Protein AF-A0A928JYZ2-F1 (afdb_monomer_lite)

Structure (mmCIF, N/CA/C/O backbone):
data_AF-A0A928JYZ2-F1
#
_entry.id   AF-A0A928JYZ2-F1
#
loop_
_atom_site.group_PDB
_atom_site.id
_atom_site.type_symbol
_atom_site.label_atom_id
_atom_site.label_alt_id
_atom_site.label_comp_id
_atom_site.label_asym_id
_atom_site.label_entity_id
_atom_site.label_seq_id
_atom_site.pdbx_PDB_ins_code
_atom_site.Cartn_x
_atom_site.Cartn_y
_atom_site.Cartn_z
_atom_site.occupancy
_atom_site.B_iso_or_equiv
_atom_site.auth_seq_id
_atom_site.auth_comp_id
_atom_site.auth_asym_id
_atom_site.auth_atom_id
_atom_site.pdbx_PDB_model_num
ATOM 1 N N . MET A 1 1 ? 25.563 27.561 -2.358 1.00 37.75 1 MET A N 1
ATOM 2 C CA . MET A 1 1 ? 27.009 27.379 -2.638 1.00 37.75 1 MET A CA 1
ATOM 3 C C . MET A 1 1 ? 27.298 27.758 -4.090 1.00 37.75 1 MET A C 1
ATOM 5 O O . MET A 1 1 ? 26.518 27.423 -4.968 1.00 37.75 1 MET A O 1
ATOM 9 N N . LYS A 1 2 ? 28.336 28.575 -4.303 1.00 32.88 2 LYS A N 1
ATOM 10 C CA . LYS A 1 2 ? 28.596 29.412 -5.492 1.00 32.88 2 LYS A CA 1
ATOM 11 C C . LYS A 1 2 ? 28.882 28.603 -6.774 1.00 32.88 2 LYS A C 1
ATOM 13 O O . LYS A 1 2 ? 29.804 27.795 -6.780 1.00 32.88 2 LYS A O 1
ATOM 18 N N . ARG A 1 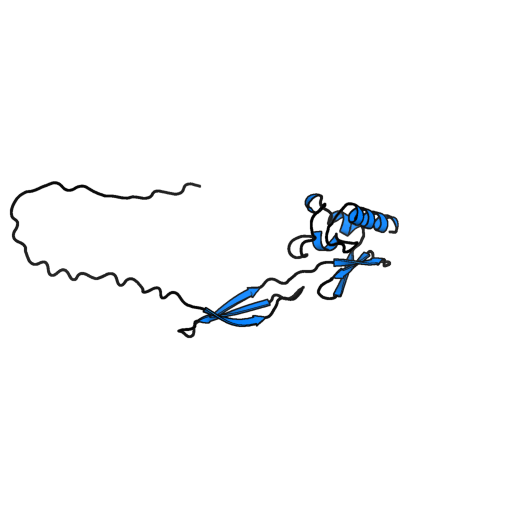3 ? 28.182 28.903 -7.879 1.00 41.25 3 ARG A N 1
ATOM 19 C CA . ARG A 1 3 ? 28.562 28.488 -9.248 1.00 41.25 3 ARG A CA 1
ATOM 20 C C . ARG A 1 3 ? 29.727 29.367 -9.732 1.00 41.25 3 ARG A C 1
ATOM 22 O O . ARG A 1 3 ? 29.594 30.589 -9.774 1.00 41.25 3 ARG A O 1
ATOM 29 N N . LYS A 1 4 ? 30.883 28.772 -10.052 1.00 39.12 4 LYS A N 1
ATOM 30 C CA . LYS A 1 4 ? 32.076 29.487 -10.544 1.00 39.12 4 LYS A CA 1
ATOM 31 C C . LYS A 1 4 ? 32.119 29.510 -12.082 1.00 39.12 4 LYS A C 1
ATOM 33 O O . LYS A 1 4 ? 32.353 28.490 -12.707 1.00 39.12 4 LYS A O 1
ATOM 38 N N . ARG A 1 5 ? 31.906 30.725 -12.602 1.00 40.34 5 ARG A N 1
ATOM 39 C CA . ARG A 1 5 ? 32.559 31.440 -13.722 1.00 40.34 5 ARG A CA 1
ATOM 40 C C . ARG A 1 5 ? 32.753 30.738 -15.079 1.00 40.34 5 ARG A C 1
ATOM 42 O O . ARG A 1 5 ? 33.664 29.949 -15.274 1.00 40.34 5 ARG A O 1
ATOM 49 N N . ILE A 1 6 ? 31.959 31.225 -16.034 1.00 40.47 6 ILE A N 1
ATOM 50 C CA . ILE A 1 6 ? 32.198 31.256 -17.482 1.00 40.47 6 ILE A CA 1
ATOM 51 C C . ILE A 1 6 ? 33.432 32.134 -17.759 1.00 40.47 6 ILE A C 1
ATOM 53 O O . ILE A 1 6 ? 33.506 33.248 -17.237 1.00 40.47 6 ILE A O 1
ATOM 57 N N . ILE A 1 7 ? 34.374 31.663 -18.581 1.00 37.84 7 ILE A N 1
ATOM 58 C CA . ILE A 1 7 ? 35.445 32.493 -19.153 1.00 37.84 7 ILE A CA 1
ATOM 59 C C . ILE A 1 7 ? 35.303 32.439 -20.675 1.00 37.84 7 ILE A C 1
ATOM 61 O O . ILE A 1 7 ? 35.685 31.464 -21.312 1.00 37.84 7 ILE A O 1
ATOM 65 N N . ILE A 1 8 ? 34.724 33.497 -21.240 1.00 43.12 8 ILE A N 1
ATOM 66 C CA . ILE A 1 8 ? 34.851 33.844 -22.657 1.00 43.12 8 ILE A CA 1
ATOM 67 C C . ILE A 1 8 ? 36.105 34.715 -22.735 1.00 43.12 8 ILE A C 1
ATOM 69 O O . ILE A 1 8 ? 36.123 35.801 -22.162 1.00 43.12 8 ILE A O 1
ATOM 73 N N . SER A 1 9 ? 37.160 34.237 -23.394 1.00 36.97 9 SER A N 1
ATOM 74 C CA . SER A 1 9 ? 38.354 35.039 -23.674 1.00 36.97 9 SER A CA 1
ATOM 75 C C . SER A 1 9 ? 38.462 35.239 -25.179 1.00 36.97 9 SER A C 1
ATOM 77 O O . SER A 1 9 ? 39.098 34.462 -25.886 1.00 36.97 9 SER A O 1
ATOM 79 N N . ALA A 1 10 ? 37.779 36.272 -25.668 1.00 42.53 10 ALA A N 1
ATOM 80 C CA . ALA A 1 10 ? 38.107 36.898 -26.935 1.00 42.53 10 ALA A CA 1
ATOM 81 C C . ALA A 1 10 ? 39.245 37.885 -26.652 1.00 42.53 10 ALA A C 1
ATOM 83 O O . ALA A 1 10 ? 39.007 38.932 -26.050 1.00 42.53 10 ALA A O 1
ATOM 84 N N . PHE A 1 11 ? 40.476 37.543 -27.038 1.00 38.00 11 PHE A N 1
ATOM 85 C CA . PHE A 1 11 ? 41.569 38.510 -27.057 1.00 38.00 11 PHE A CA 1
ATOM 86 C C . PHE A 1 11 ? 41.806 38.993 -28.481 1.00 38.00 11 PHE A C 1
ATOM 88 O O . PHE A 1 11 ? 42.078 38.236 -29.409 1.00 38.00 11 PHE A O 1
ATOM 95 N N . VAL A 1 12 ? 41.596 40.296 -28.593 1.00 38.47 12 VAL A N 1
ATOM 96 C CA . VAL A 1 12 ? 41.622 41.132 -29.776 1.00 38.47 12 VAL A CA 1
ATOM 97 C C . VAL A 1 12 ? 43.030 41.187 -30.366 1.00 38.47 12 VAL A C 1
ATOM 99 O O . VAL A 1 12 ? 44.025 41.348 -29.666 1.00 38.47 12 VAL A O 1
ATOM 102 N N . CYS A 1 13 ? 43.050 41.061 -31.688 1.00 36.94 13 CYS A N 1
ATOM 103 C CA . CYS A 1 13 ? 44.121 41.373 -32.620 1.00 36.94 13 CYS A CA 1
ATOM 104 C C . CYS A 1 13 ? 44.817 42.712 -32.320 1.00 36.94 13 CYS A C 1
ATOM 106 O O . CYS A 1 13 ? 44.142 43.734 -32.244 1.00 36.94 13 CYS A O 1
ATOM 108 N N . ALA A 1 14 ? 46.151 42.713 -32.248 1.00 40.69 14 ALA A N 1
ATOM 109 C CA . ALA A 1 14 ? 47.014 43.749 -32.827 1.00 40.69 14 ALA A CA 1
ATOM 110 C C . ALA A 1 14 ? 48.487 43.418 -32.554 1.00 40.69 14 ALA A C 1
ATOM 112 O O . ALA A 1 14 ? 48.904 43.439 -31.402 1.00 40.69 14 ALA A O 1
ATOM 113 N N . LEU A 1 15 ? 49.266 43.158 -33.609 1.00 38.91 15 LEU A N 1
ATOM 114 C CA . LEU A 1 15 ? 50.611 43.720 -33.820 1.00 38.91 15 LEU A CA 1
ATOM 115 C C . LEU A 1 15 ? 51.198 43.161 -35.124 1.00 38.91 15 LEU A C 1
ATOM 117 O O . LEU A 1 15 ? 51.615 42.011 -35.219 1.00 38.91 15 LEU A O 1
ATOM 121 N N . LEU A 1 16 ? 51.202 44.020 -36.141 1.00 47.28 16 LEU A N 1
ATOM 122 C CA . LEU A 1 16 ? 52.051 43.912 -37.322 1.00 47.28 16 LEU A CA 1
ATOM 123 C C . LEU A 1 16 ? 53.508 44.132 -36.891 1.00 47.28 16 LEU A C 1
ATOM 125 O O . LEU A 1 16 ? 53.766 45.133 -36.226 1.00 47.28 16 LEU A O 1
ATOM 129 N N . CYS A 1 17 ? 54.435 43.255 -37.295 1.00 32.09 17 CYS A N 1
ATOM 130 C CA . CYS A 1 17 ? 55.709 43.645 -37.922 1.00 32.09 17 CYS A CA 1
ATOM 131 C C . CYS A 1 17 ? 56.632 42.450 -38.237 1.00 32.09 17 CYS A C 1
ATOM 133 O O . CYS A 1 17 ? 56.927 41.628 -37.380 1.00 32.09 17 CYS A O 1
ATOM 135 N N . ALA A 1 18 ? 57.143 42.485 -39.472 1.00 41.38 18 ALA A N 1
ATOM 136 C CA . ALA A 1 18 ? 58.448 42.018 -39.948 1.00 41.38 18 ALA A CA 1
ATOM 137 C C . ALA A 1 18 ? 58.804 40.513 -39.909 1.00 41.38 18 ALA A C 1
ATOM 139 O O . ALA A 1 18 ? 59.206 39.955 -38.896 1.00 41.38 18 ALA A O 1
ATOM 140 N N . GLY A 1 19 ? 58.760 39.929 -41.114 1.00 51.53 19 GLY A N 1
ATOM 141 C CA . GLY A 1 19 ? 59.679 38.930 -41.674 1.00 51.53 19 GLY A CA 1
ATOM 142 C C . GLY A 1 19 ? 60.451 38.024 -40.718 1.00 51.53 19 GLY A C 1
ATOM 143 O O . GLY A 1 19 ? 61.536 38.377 -40.269 1.00 51.53 19 GLY A O 1
ATOM 144 N N . PHE A 1 20 ? 59.966 36.795 -40.554 1.00 41.25 20 PHE A N 1
ATOM 145 C CA . PHE A 1 20 ? 60.785 35.666 -40.127 1.00 41.25 20 PHE A CA 1
ATOM 146 C C . PHE A 1 20 ? 60.563 34.499 -41.088 1.00 41.25 20 PHE A C 1
ATOM 148 O O . PHE A 1 20 ? 59.425 34.120 -41.369 1.00 41.25 20 PHE A O 1
ATOM 155 N N . SER A 1 21 ? 61.666 33.970 -41.622 1.00 44.25 21 SER A N 1
ATOM 156 C CA . SER A 1 21 ? 61.702 32.774 -42.460 1.00 44.25 21 SER A CA 1
ATOM 157 C C . SER A 1 21 ? 60.938 31.636 -41.792 1.00 44.25 21 SER A C 1
ATOM 159 O O . SER A 1 21 ? 61.238 31.257 -40.661 1.00 44.25 21 SER A O 1
ATOM 161 N N . ILE A 1 22 ? 59.965 31.076 -42.506 1.00 43.97 22 ILE A N 1
ATOM 162 C CA . ILE A 1 22 ? 59.232 29.891 -42.067 1.00 43.97 22 ILE A CA 1
ATOM 163 C C . ILE A 1 22 ? 60.185 28.697 -42.185 1.00 43.97 22 ILE A C 1
ATOM 165 O O . ILE A 1 22 ? 60.375 28.143 -43.266 1.00 43.97 22 ILE A O 1
ATOM 169 N N . ALA A 1 23 ? 60.831 28.320 -41.082 1.00 50.06 23 ALA A N 1
ATOM 170 C CA . ALA A 1 23 ? 61.355 26.970 -40.948 1.00 50.06 23 ALA A CA 1
ATOM 171 C C . ALA A 1 23 ? 60.148 26.023 -40.911 1.00 50.06 23 ALA A C 1
ATOM 173 O O . ALA A 1 23 ? 59.214 26.226 -40.134 1.00 50.06 23 ALA A O 1
ATOM 174 N N . ALA A 1 24 ? 60.140 25.027 -41.795 1.00 48.19 24 ALA A N 1
ATOM 175 C CA . ALA A 1 24 ? 59.119 23.993 -41.828 1.00 48.19 24 ALA A CA 1
ATOM 176 C C . ALA A 1 24 ? 59.216 23.153 -40.547 1.00 48.19 24 ALA A C 1
ATOM 178 O O . ALA A 1 24 ? 60.032 22.239 -40.446 1.00 48.19 24 ALA A O 1
ATOM 179 N N . PHE A 1 25 ? 58.401 23.483 -39.548 1.00 48.66 25 PHE A N 1
ATOM 180 C CA . PHE A 1 25 ? 58.205 22.624 -38.390 1.00 48.66 25 PHE A CA 1
ATOM 181 C C . PHE A 1 25 ? 57.273 21.488 -38.813 1.00 48.66 25 PHE A C 1
ATOM 183 O O . PHE A 1 25 ? 56.058 21.663 -38.889 1.00 48.66 25 PHE A O 1
ATOM 190 N N . ALA A 1 26 ? 57.851 20.325 -39.116 1.00 56.44 26 ALA A N 1
ATOM 191 C CA . ALA A 1 26 ? 57.126 19.061 -39.118 1.00 56.44 26 ALA A CA 1
ATOM 192 C C . ALA A 1 26 ? 56.772 18.724 -37.660 1.00 56.44 26 ALA A C 1
ATOM 194 O O . ALA A 1 26 ? 57.466 17.964 -36.993 1.00 56.44 26 ALA A O 1
ATOM 195 N N . GLY A 1 27 ? 55.757 19.401 -37.125 1.00 51.12 27 GLY A N 1
ATOM 196 C CA . GLY A 1 27 ? 55.132 19.006 -35.874 1.00 51.12 27 GLY A CA 1
ATOM 197 C C . GLY A 1 27 ? 54.165 17.873 -36.171 1.00 51.12 27 GLY A C 1
ATOM 198 O O . GLY A 1 27 ? 53.209 18.080 -36.919 1.00 51.12 27 GLY A O 1
ATOM 199 N N . ASP A 1 28 ? 54.411 16.696 -35.600 1.00 62.62 28 ASP A N 1
ATOM 200 C CA . ASP A 1 28 ? 53.386 15.666 -35.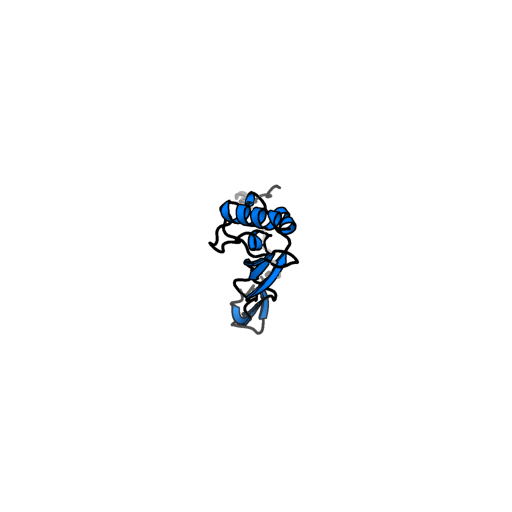455 1.00 62.62 28 ASP A CA 1
ATOM 201 C C . ASP A 1 28 ? 52.241 16.276 -34.639 1.00 62.62 28 ASP A C 1
ATOM 203 O O . ASP A 1 28 ? 52.305 16.396 -33.413 1.00 62.62 28 ASP A O 1
ATOM 207 N N . TYR A 1 29 ? 51.211 16.757 -35.333 1.00 56.38 29 TYR A N 1
ATOM 208 C CA . TYR A 1 29 ? 49.980 17.191 -34.695 1.00 56.38 29 TYR A CA 1
ATOM 209 C C . TYR A 1 29 ? 49.253 15.937 -34.227 1.00 56.38 29 TYR A C 1
ATOM 211 O O . TYR A 1 29 ? 48.496 15.328 -34.981 1.00 56.38 29 TYR A O 1
ATOM 219 N N . ASP A 1 30 ? 49.512 15.550 -32.981 1.00 67.62 30 ASP A N 1
ATOM 220 C CA . ASP A 1 30 ? 48.773 14.509 -32.281 1.00 67.62 30 ASP A CA 1
ATOM 221 C C . ASP A 1 30 ? 47.318 14.989 -32.148 1.00 67.62 30 ASP A C 1
ATOM 223 O O . ASP A 1 30 ? 46.966 15.806 -31.291 1.00 67.62 30 ASP A O 1
ATOM 227 N N . THR A 1 31 ? 46.474 14.608 -33.109 1.00 67.69 31 THR A N 1
ATOM 228 C CA . THR A 1 31 ? 45.067 15.001 -33.104 1.00 67.69 31 THR A CA 1
ATOM 229 C C . THR A 1 31 ? 44.405 14.333 -31.904 1.00 67.69 31 THR A C 1
ATOM 231 O O . THR A 1 31 ? 44.447 13.103 -31.824 1.00 67.69 31 THR A O 1
ATOM 234 N N . PRO A 1 32 ? 43.760 15.076 -30.985 1.00 67.56 32 PRO A N 1
ATOM 235 C CA . PRO A 1 32 ? 43.052 14.445 -29.886 1.00 67.56 32 PRO A CA 1
ATOM 236 C C . PRO A 1 32 ? 41.930 13.586 -30.471 1.00 67.56 32 PRO A C 1
ATOM 238 O O . PRO A 1 32 ? 40.961 14.104 -31.031 1.00 67.56 32 PRO A O 1
ATOM 241 N N . VAL A 1 33 ? 42.068 12.264 -30.359 1.00 69.62 33 VAL A N 1
ATOM 242 C CA . VAL A 1 33 ? 40.994 11.322 -30.672 1.00 69.62 33 VAL A CA 1
ATOM 243 C C . VAL A 1 33 ? 39.894 11.573 -29.649 1.00 69.62 33 VAL A C 1
ATOM 245 O O . VAL A 1 33 ? 39.956 11.103 -28.515 1.00 69.62 33 VAL A O 1
ATOM 248 N N . VAL A 1 34 ? 38.901 12.377 -30.025 1.00 67.19 34 VAL A N 1
ATOM 249 C CA . VAL A 1 34 ? 37.718 12.588 -29.195 1.00 67.19 34 VAL A CA 1
ATOM 250 C C . VAL A 1 34 ? 36.992 11.243 -29.142 1.00 67.19 34 VAL A C 1
ATOM 252 O O . VAL A 1 34 ? 36.611 10.735 -30.201 1.00 67.19 34 VAL A O 1
ATOM 255 N N . PRO A 1 35 ? 36.816 10.618 -27.963 1.00 65.88 35 PRO A N 1
ATOM 256 C CA . PRO A 1 35 ? 36.098 9.360 -27.887 1.00 65.88 35 PRO A CA 1
ATOM 257 C C . PRO A 1 35 ? 34.685 9.589 -28.419 1.00 65.88 35 PRO A C 1
ATOM 259 O O . PRO A 1 35 ? 33.943 10.435 -27.913 1.00 65.88 35 PRO A O 1
ATOM 262 N N . ILE A 1 36 ? 34.320 8.854 -29.470 1.00 60.03 36 ILE A N 1
ATOM 263 C CA . ILE A 1 36 ? 32.960 8.853 -30.001 1.00 60.03 36 ILE A CA 1
ATOM 264 C C . ILE A 1 36 ? 32.077 8.232 -28.916 1.00 60.03 36 ILE A C 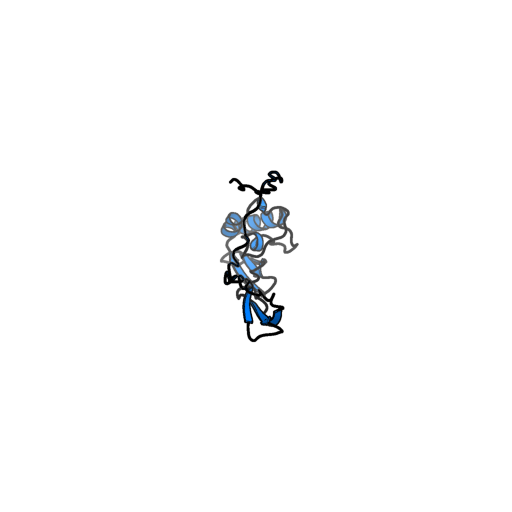1
ATOM 266 O O . ILE A 1 36 ? 31.922 7.012 -28.841 1.00 60.03 36 ILE A O 1
ATOM 270 N N . HIS A 1 37 ? 31.494 9.064 -28.052 1.00 65.25 37 HIS A N 1
ATOM 271 C CA . HIS A 1 37 ? 30.402 8.636 -27.190 1.00 65.25 37 HIS A CA 1
ATOM 272 C C . HIS A 1 37 ? 29.189 8.374 -28.077 1.00 65.25 37 HIS A C 1
ATOM 274 O O . HIS A 1 37 ? 28.379 9.252 -28.368 1.00 65.25 37 HIS A O 1
ATOM 280 N N . THR A 1 38 ? 29.086 7.132 -28.541 1.00 70.69 38 THR A N 1
ATOM 281 C CA . THR A 1 38 ? 27.881 6.648 -29.199 1.00 70.69 38 THR A CA 1
ATOM 282 C C . THR A 1 38 ? 26.768 6.649 -28.157 1.00 70.69 38 THR A C 1
ATOM 284 O O . THR A 1 38 ? 26.817 5.905 -27.176 1.00 70.69 38 THR A O 1
ATOM 287 N N . VAL A 1 39 ? 25.766 7.506 -28.349 1.00 81.31 39 VAL A N 1
ATOM 288 C CA . VAL A 1 39 ? 24.557 7.482 -27.522 1.00 81.31 39 VAL A CA 1
ATOM 289 C C . VAL A 1 39 ? 23.862 6.144 -27.765 1.00 81.31 39 VAL A C 1
ATOM 291 O O . VAL A 1 39 ? 23.487 5.812 -28.892 1.00 81.31 39 VAL A O 1
ATOM 294 N N . HIS A 1 40 ? 23.725 5.349 -26.708 1.00 87.00 40 HIS A N 1
ATOM 295 C CA . HIS A 1 40 ? 23.055 4.060 -26.786 1.00 87.00 40 HIS A CA 1
ATOM 296 C C . HIS A 1 40 ? 21.539 4.273 -26.894 1.00 87.00 40 HIS A C 1
ATOM 298 O O . HIS A 1 40 ? 20.949 5.030 -26.127 1.00 87.00 40 HIS A O 1
ATOM 304 N N . SER A 1 41 ? 20.901 3.575 -27.836 1.00 94.31 41 SER A N 1
ATOM 305 C CA . SER A 1 41 ? 19.441 3.487 -27.920 1.00 94.31 41 SER A CA 1
ATOM 306 C C . SER A 1 41 ? 18.990 2.172 -27.294 1.00 94.31 41 SER A C 1
ATOM 308 O O . SER A 1 41 ? 19.364 1.100 -27.779 1.00 94.31 41 SER A O 1
ATOM 310 N N . TYR A 1 42 ? 18.213 2.262 -26.217 1.00 96.19 42 TYR A N 1
ATOM 311 C CA . TYR A 1 42 ? 17.732 1.122 -25.441 1.00 96.19 42 TYR A CA 1
ATOM 312 C C . TYR A 1 42 ? 16.241 0.844 -25.681 1.00 96.19 42 TYR A C 1
ATOM 314 O O . TYR A 1 42 ? 15.482 1.728 -26.083 1.00 96.19 42 TYR A O 1
ATOM 322 N N . TYR A 1 43 ? 15.824 -0.399 -25.444 1.00 96.81 43 TYR A N 1
ATOM 323 C CA . TYR A 1 43 ? 14.423 -0.824 -25.375 1.00 96.81 43 TYR A CA 1
ATOM 324 C C . TYR A 1 43 ? 14.222 -1.780 -24.198 1.00 96.81 43 TYR A C 1
ATOM 326 O O . TYR A 1 43 ? 15.183 -2.413 -23.762 1.00 96.81 43 TYR A O 1
ATOM 334 N N . ILE A 1 44 ? 12.988 -1.880 -23.699 1.00 97.75 44 ILE A N 1
ATOM 335 C CA . ILE A 1 44 ? 12.631 -2.820 -22.630 1.00 97.75 44 ILE A CA 1
ATOM 336 C C . ILE A 1 44 ? 12.650 -4.230 -23.218 1.00 97.75 44 ILE A C 1
ATOM 338 O O . ILE A 1 44 ? 11.878 -4.532 -24.127 1.00 97.75 44 ILE A O 1
ATOM 342 N N . LEU A 1 45 ? 13.564 -5.057 -22.724 1.00 98.00 45 LEU A N 1
ATOM 343 C CA . LEU A 1 45 ? 13.677 -6.466 -23.076 1.00 98.00 45 LEU A CA 1
ATOM 344 C C . LEU A 1 45 ? 12.726 -7.306 -22.221 1.00 98.00 45 LEU A C 1
ATOM 346 O O . LEU A 1 45 ? 11.957 -8.096 -22.754 1.00 98.00 45 LEU A O 1
ATOM 350 N N . GLU A 1 46 ? 12.769 -7.094 -20.909 1.00 98.06 46 GLU A N 1
ATOM 351 C CA . GLU A 1 46 ? 11.961 -7.799 -19.916 1.00 98.06 46 GLU A CA 1
ATOM 352 C C . GLU A 1 46 ? 11.474 -6.805 -18.863 1.00 98.06 46 GLU A C 1
ATOM 354 O O . GLU A 1 46 ? 12.137 -5.802 -18.573 1.00 98.06 46 GLU A O 1
ATOM 359 N N . SER A 1 47 ? 10.296 -7.069 -18.301 1.00 98.19 47 SER A N 1
ATOM 360 C CA . SER A 1 47 ? 9.771 -6.295 -17.185 1.00 98.19 47 SER A CA 1
ATOM 361 C C . SER A 1 47 ? 8.948 -7.174 -16.259 1.00 98.19 47 SER A C 1
ATOM 363 O O . SER A 1 47 ? 8.060 -7.900 -16.706 1.00 98.19 47 SER A O 1
ATOM 365 N N . THR A 1 48 ? 9.219 -7.033 -14.968 1.00 98.31 48 THR A N 1
ATOM 366 C CA . THR A 1 48 ? 8.446 -7.631 -13.883 1.00 98.31 48 THR A CA 1
ATOM 367 C C . THR A 1 48 ? 7.749 -6.507 -13.129 1.00 98.31 48 THR A C 1
ATOM 369 O O . THR A 1 48 ? 8.390 -5.534 -12.725 1.00 98.31 48 THR A O 1
ATOM 372 N N . ALA A 1 49 ? 6.430 -6.604 -12.967 1.00 96.94 49 ALA A N 1
ATOM 373 C CA . ALA A 1 49 ? 5.670 -5.611 -12.217 1.00 96.94 49 ALA A CA 1
ATOM 374 C C . ALA A 1 49 ? 5.946 -5.748 -10.707 1.00 96.94 49 ALA A C 1
ATOM 376 O O . ALA A 1 49 ? 6.014 -6.875 -10.218 1.00 96.94 49 ALA A O 1
ATOM 377 N N . PRO A 1 50 ? 6.075 -4.635 -9.961 1.00 97.12 50 PRO A N 1
ATOM 378 C CA . PRO A 1 50 ? 6.173 -4.692 -8.506 1.00 97.12 50 PRO A CA 1
ATOM 379 C C . PRO A 1 50 ? 4.859 -5.182 -7.884 1.00 97.12 50 PRO A C 1
ATOM 381 O O . PRO A 1 50 ? 3.771 -4.912 -8.403 1.00 97.12 50 PRO A O 1
ATOM 384 N N . THR A 1 51 ? 4.956 -5.845 -6.734 1.00 96.38 51 THR A N 1
ATOM 385 C CA . THR A 1 51 ? 3.810 -6.195 -5.879 1.00 96.38 51 THR A CA 1
ATOM 386 C C . THR A 1 51 ? 3.768 -5.266 -4.661 1.00 96.38 51 THR A C 1
ATOM 388 O O . THR A 1 51 ? 4.544 -4.316 -4.578 1.00 96.38 51 THR A O 1
ATOM 391 N N . CYS A 1 52 ? 2.848 -5.473 -3.710 1.00 95.81 52 CYS A N 1
ATOM 392 C CA . CYS A 1 52 ? 2.827 -4.680 -2.471 1.00 95.81 52 CYS A CA 1
ATOM 393 C C . CYS A 1 52 ? 4.128 -4.792 -1.667 1.00 95.81 52 CYS A C 1
ATOM 395 O O . CYS A 1 52 ? 4.529 -3.807 -1.053 1.00 95.81 52 CYS A O 1
ATOM 397 N N . THR A 1 53 ? 4.782 -5.953 -1.707 1.00 95.19 53 THR A N 1
ATOM 398 C CA . THR A 1 53 ? 5.953 -6.278 -0.882 1.00 95.19 53 THR A CA 1
ATOM 399 C C . THR A 1 53 ? 7.213 -6.518 -1.704 1.00 95.19 53 THR A C 1
ATOM 401 O O . THR A 1 53 ? 8.305 -6.183 -1.254 1.00 95.19 53 THR A O 1
ATOM 404 N N . GLU A 1 54 ? 7.084 -7.069 -2.910 1.00 96.69 54 GLU A N 1
ATOM 405 C CA . GLU A 1 54 ? 8.223 -7.416 -3.759 1.00 96.69 54 GLU A CA 1
ATOM 406 C C . GLU A 1 54 ? 8.488 -6.322 -4.802 1.00 96.69 54 GLU A C 1
ATOM 408 O O . GLU A 1 54 ? 7.545 -5.841 -5.449 1.00 96.69 54 GLU A O 1
ATOM 413 N N . PRO A 1 55 ? 9.756 -5.915 -4.990 1.00 97.06 55 PRO A N 1
ATOM 414 C CA . PRO A 1 55 ? 10.117 -5.001 -6.059 1.00 97.06 55 PRO A CA 1
ATOM 415 C C . PRO A 1 55 ? 9.879 -5.643 -7.431 1.00 97.06 55 PRO A C 1
ATOM 417 O O . PRO A 1 55 ? 9.946 -6.858 -7.608 1.00 97.06 55 PRO A O 1
ATOM 420 N N . GLY A 1 56 ? 9.618 -4.795 -8.418 1.00 97.81 56 GLY A N 1
ATOM 421 C CA . GLY A 1 56 ? 9.634 -5.161 -9.827 1.00 97.81 56 GLY A CA 1
ATOM 422 C C . GLY A 1 56 ? 10.990 -4.856 -10.455 1.00 97.81 56 GLY A C 1
ATOM 423 O O . GLY A 1 56 ? 11.910 -4.375 -9.795 1.00 97.81 56 GLY A O 1
ATOM 424 N N . SER A 1 57 ? 11.108 -5.063 -11.761 1.00 98.25 57 SER A N 1
ATOM 425 C CA . SER A 1 57 ? 12.321 -4.718 -12.502 1.00 98.25 57 SER A CA 1
ATOM 426 C C . SER A 1 57 ? 12.029 -4.392 -13.965 1.00 98.25 57 SER A C 1
ATOM 428 O O . SER A 1 57 ? 10.996 -4.773 -14.533 1.00 98.25 57 SER A O 1
ATOM 430 N N . LYS A 1 58 ? 12.945 -3.650 -14.587 1.00 98.56 58 LYS A N 1
ATOM 431 C CA . LYS A 1 58 ? 12.979 -3.392 -16.029 1.00 98.56 58 LYS A CA 1
ATOM 432 C C . LYS A 1 58 ? 14.382 -3.638 -16.550 1.00 98.56 58 LYS A C 1
ATOM 434 O O . LYS A 1 58 ? 15.320 -2.947 -16.161 1.00 98.56 58 LYS A O 1
ATOM 439 N N . THR A 1 59 ? 14.516 -4.583 -17.469 1.00 98.25 59 THR A N 1
ATOM 440 C CA . THR A 1 59 ? 15.776 -4.852 -18.158 1.00 98.25 59 THR A CA 1
ATOM 441 C C . THR A 1 59 ? 15.759 -4.180 -19.517 1.00 98.25 59 THR A C 1
ATOM 443 O O . THR A 1 59 ? 14.872 -4.413 -20.338 1.00 98.25 59 THR A O 1
ATOM 446 N N . TYR A 1 60 ? 16.766 -3.355 -19.772 1.00 98.06 60 TYR A N 1
ATOM 447 C CA . TYR A 1 60 ? 16.937 -2.625 -21.015 1.00 98.06 60 TYR A CA 1
ATOM 448 C C . TYR A 1 60 ? 18.074 -3.227 -21.827 1.00 98.06 60 TYR A C 1
ATOM 450 O O . TYR A 1 60 ? 19.161 -3.472 -21.305 1.00 98.06 60 TYR A O 1
ATOM 458 N N . LYS A 1 61 ? 17.852 -3.419 -23.128 1.00 97.75 61 LYS A N 1
ATOM 459 C CA . LYS A 1 61 ? 18.863 -3.921 -24.066 1.00 97.75 61 LYS A CA 1
ATOM 460 C C . LYS A 1 61 ? 19.160 -2.889 -25.141 1.00 97.75 61 LYS A C 1
ATOM 462 O O . LYS A 1 61 ? 18.252 -2.235 -25.660 1.00 97.75 61 LYS A O 1
ATOM 467 N N . CYS A 1 62 ? 20.437 -2.713 -25.469 1.00 96.31 62 CYS A N 1
ATOM 468 C CA . CYS A 1 62 ? 20.817 -1.829 -26.558 1.00 96.31 62 CYS A CA 1
ATOM 469 C C . CYS A 1 62 ? 20.352 -2.420 -27.893 1.00 96.31 62 CYS A C 1
ATOM 471 O O . CYS A 1 62 ? 20.482 -3.614 -28.154 1.00 96.31 62 CYS A O 1
ATOM 473 N N . ARG A 1 63 ? 19.837 -1.570 -28.782 1.00 95.00 63 ARG A N 1
ATOM 474 C CA . ARG A 1 63 ? 19.422 -1.983 -30.131 1.00 95.00 63 ARG A CA 1
ATOM 475 C C . ARG A 1 63 ? 20.590 -2.361 -31.039 1.00 95.00 63 ARG A C 1
ATOM 477 O O . ARG A 1 63 ? 20.373 -3.048 -32.028 1.00 95.00 63 ARG A O 1
ATOM 484 N N . LYS A 1 64 ? 21.793 -1.855 -30.752 1.00 93.50 64 LYS A N 1
ATOM 485 C CA . LYS A 1 64 ? 22.949 -1.922 -31.661 1.00 93.50 64 LYS A CA 1
ATOM 486 C C . LYS A 1 64 ? 24.114 -2.765 -31.140 1.00 93.50 64 LYS A C 1
ATOM 488 O O . LYS A 1 64 ? 24.953 -3.159 -31.938 1.00 93.50 64 LYS A O 1
ATOM 493 N N . CYS A 1 65 ? 24.187 -3.032 -29.838 1.00 92.62 65 CYS A N 1
ATOM 494 C CA . CYS A 1 65 ? 25.256 -3.823 -29.228 1.00 92.62 65 CYS A CA 1
ATOM 495 C C . CYS A 1 65 ? 24.692 -4.804 -28.192 1.00 92.62 65 CYS A C 1
ATOM 497 O O . CYS A 1 65 ? 23.485 -4.865 -27.963 1.00 92.62 65 CYS A O 1
ATOM 499 N N . THR A 1 66 ? 25.569 -5.582 -27.563 1.00 93.56 66 THR A N 1
ATOM 500 C CA . THR A 1 66 ? 25.201 -6.600 -26.570 1.00 93.56 66 THR A CA 1
ATOM 501 C C . THR A 1 66 ? 24.975 -6.042 -25.164 1.00 93.56 66 THR A C 1
ATOM 503 O O . THR A 1 66 ? 24.630 -6.810 -24.272 1.00 93.56 66 THR A O 1
ATOM 506 N N . SER A 1 67 ? 25.143 -4.732 -24.950 1.00 95.19 67 SER A N 1
ATOM 507 C CA . SER A 1 67 ? 24.963 -4.104 -23.639 1.00 95.19 67 SER A CA 1
ATOM 508 C C . SER A 1 67 ? 23.517 -4.187 -23.153 1.00 95.19 67 SER A C 1
ATOM 510 O O . SER A 1 67 ? 22.571 -3.886 -23.892 1.00 95.19 67 SER A O 1
ATOM 512 N N . SER A 1 68 ? 23.361 -4.513 -21.874 1.00 96.94 68 SER A N 1
ATOM 513 C CA . SER A 1 68 ? 22.098 -4.457 -21.147 1.00 96.94 68 SER A CA 1
ATOM 514 C C . SER A 1 68 ? 22.314 -3.958 -19.727 1.00 96.94 68 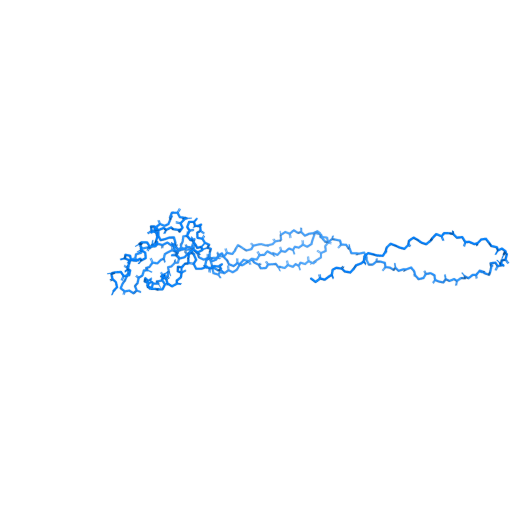SER A C 1
ATOM 516 O O . SER A 1 68 ? 23.391 -4.141 -19.162 1.00 96.94 68 SER A O 1
ATOM 518 N N . TYR A 1 69 ? 21.282 -3.361 -19.146 1.00 96.81 69 TYR A N 1
ATOM 519 C CA . TYR A 1 69 ? 21.250 -3.008 -17.731 1.00 96.81 69 TYR A CA 1
ATOM 520 C C . TYR A 1 69 ? 19.841 -3.212 -17.178 1.00 96.81 69 TYR A C 1
ATOM 522 O O . TYR A 1 69 ? 18.869 -3.217 -17.935 1.00 96.81 69 TYR A O 1
ATOM 530 N N . THR A 1 70 ? 19.740 -3.384 -15.866 1.00 98.31 70 THR A N 1
ATOM 531 C CA . THR A 1 70 ? 18.469 -3.580 -15.169 1.00 98.31 70 THR A CA 1
ATOM 532 C C . THR A 1 70 ? 18.273 -2.456 -14.164 1.00 98.31 70 THR A C 1
ATOM 534 O O . THR A 1 70 ? 19.212 -2.074 -13.470 1.00 98.31 70 THR A O 1
ATOM 537 N N . GLU A 1 71 ? 17.057 -1.925 -14.116 1.00 98.06 71 GLU A N 1
ATOM 538 C CA . GLU A 1 71 ? 16.592 -0.998 -13.089 1.00 98.06 71 GLU A CA 1
ATOM 539 C C . GLU A 1 71 ? 15.567 -1.710 -12.209 1.00 98.06 71 GLU A C 1
ATOM 541 O O . GLU A 1 71 ? 14.607 -2.294 -12.725 1.00 98.06 71 GLU A O 1
ATOM 546 N N . ASP A 1 72 ? 15.747 -1.629 -10.895 1.00 97.69 72 ASP A N 1
ATOM 547 C CA . ASP A 1 72 ? 14.750 -2.097 -9.937 1.00 97.69 72 ASP A CA 1
ATOM 548 C C . ASP A 1 72 ? 13.615 -1.077 -9.808 1.00 97.69 72 ASP A C 1
ATOM 550 O O . ASP A 1 72 ? 13.818 0.141 -9.832 1.00 97.69 72 ASP A O 1
ATOM 554 N N . VAL A 1 73 ? 12.397 -1.585 -9.651 1.00 96.62 73 VAL A N 1
ATOM 555 C CA . VAL A 1 73 ? 11.201 -0.792 -9.374 1.00 96.62 73 VAL A CA 1
ATOM 556 C C . VAL A 1 73 ? 10.782 -1.088 -7.946 1.00 96.62 73 VAL A C 1
ATOM 558 O O . VAL A 1 73 ? 10.507 -2.237 -7.614 1.00 96.62 73 VAL A O 1
ATOM 561 N N . GLN A 1 74 ? 10.713 -0.056 -7.105 1.00 95.44 74 GLN A N 1
ATOM 562 C CA . GLN A 1 74 ? 10.321 -0.219 -5.704 1.00 95.44 74 GLN A CA 1
ATOM 563 C C . GLN A 1 74 ? 8.953 -0.912 -5.575 1.00 95.44 74 GLN A C 1
ATOM 565 O O . GLN A 1 74 ? 8.091 -0.730 -6.447 1.00 95.44 74 GLN A O 1
ATOM 570 N N . PRO A 1 75 ? 8.733 -1.688 -4.498 1.00 96.00 75 PRO A N 1
ATOM 571 C CA . PRO A 1 75 ? 7.440 -2.292 -4.236 1.00 96.00 75 PRO A CA 1
ATOM 572 C C . PRO A 1 75 ? 6.353 -1.219 -4.143 1.00 96.00 75 PRO A C 1
ATOM 574 O O . PRO A 1 75 ? 6.584 -0.063 -3.784 1.00 96.00 75 PRO A O 1
ATOM 577 N N . LEU A 1 76 ? 5.131 -1.624 -4.463 1.00 94.94 76 LEU A N 1
ATOM 578 C CA . LEU A 1 76 ? 3.966 -0.756 -4.462 1.00 94.94 76 LEU A CA 1
ATOM 579 C C . LEU A 1 76 ? 3.592 -0.281 -3.054 1.00 94.94 76 LEU A C 1
ATOM 581 O O . LEU A 1 76 ? 2.879 0.710 -2.932 1.00 94.94 76 LEU A O 1
ATOM 585 N N . GLY A 1 77 ? 3.989 -0.985 -1.997 1.00 95.38 77 GLY A N 1
ATOM 586 C CA . GLY A 1 77 ? 3.474 -0.743 -0.655 1.00 95.38 77 GLY A CA 1
ATOM 587 C C . GLY A 1 77 ? 1.973 -1.025 -0.540 1.00 95.38 77 GLY A C 1
ATOM 588 O O . GLY A 1 77 ? 1.264 -1.316 -1.518 1.00 95.38 77 GLY A O 1
ATOM 589 N N . HIS A 1 78 ? 1.480 -0.936 0.687 1.00 94.94 78 HIS A N 1
ATOM 590 C CA . HIS A 1 78 ? 0.101 -1.255 1.016 1.00 94.94 78 HIS A CA 1
ATOM 591 C C . HIS A 1 78 ? -0.765 0.002 1.080 1.00 94.94 78 HIS A C 1
ATOM 593 O O . HIS A 1 78 ? -0.274 1.124 1.212 1.00 94.94 78 HIS A O 1
ATOM 599 N N . MET A 1 79 ? -2.070 -0.207 0.932 1.00 93.81 79 MET A N 1
ATOM 600 C CA . MET A 1 79 ? -3.102 0.798 1.165 1.00 93.81 79 MET A CA 1
ATOM 601 C C . MET A 1 79 ? -4.262 0.092 1.838 1.00 93.81 79 MET A C 1
ATOM 603 O O . MET A 1 79 ? -4.941 -0.726 1.208 1.00 93.81 79 MET A O 1
ATOM 607 N N . PHE A 1 80 ? -4.416 0.361 3.118 1.00 95.19 80 PHE A N 1
ATOM 608 C CA . PHE A 1 80 ? -5.293 -0.354 4.014 1.00 95.19 80 PHE A CA 1
ATOM 609 C C . PHE A 1 80 ? -6.619 0.379 4.187 1.00 95.19 80 PHE A C 1
ATOM 611 O O . PHE A 1 80 ? -6.693 1.594 4.050 1.00 95.19 80 PHE A O 1
ATOM 618 N N . LYS A 1 81 ? -7.666 -0.395 4.466 1.00 93.19 81 LYS A N 1
ATOM 619 C CA . LYS A 1 81 ? -8.978 0.090 4.895 1.00 93.19 81 LYS A CA 1
ATOM 620 C C . LYS A 1 81 ? -9.469 -0.754 6.060 1.00 93.19 81 LYS A C 1
ATOM 622 O O . LYS A 1 81 ? -9.036 -1.904 6.192 1.00 93.19 81 LYS A O 1
ATOM 627 N N . PHE A 1 82 ? -10.408 -0.228 6.837 1.00 94.12 82 PHE A N 1
ATOM 628 C CA . PHE A 1 82 ? -11.058 -1.001 7.889 1.00 94.12 82 PHE A CA 1
ATOM 629 C C . PHE A 1 82 ? -11.685 -2.283 7.324 1.00 94.12 82 PHE A C 1
ATOM 631 O O . PHE A 1 82 ? -12.364 -2.257 6.290 1.00 94.12 82 PHE A O 1
ATOM 638 N N . ASN A 1 83 ? -11.450 -3.408 8.000 1.00 94.31 83 ASN A N 1
ATOM 639 C CA . ASN A 1 83 ? -12.089 -4.683 7.695 1.00 94.31 83 ASN A CA 1
ATOM 640 C C . ASN A 1 83 ? -12.985 -5.140 8.845 1.00 94.31 83 ASN A C 1
ATOM 642 O O . ASN A 1 83 ? -14.172 -5.381 8.630 1.00 94.31 83 ASN A O 1
ATOM 646 N N . SER A 1 84 ? -12.430 -5.256 10.052 1.00 93.12 84 SER A N 1
ATOM 647 C CA . SER A 1 84 ? -13.174 -5.690 11.234 1.00 93.12 84 SER A CA 1
ATOM 648 C C . SER A 1 84 ? -12.498 -5.237 12.532 1.00 93.12 84 SER A C 1
ATOM 650 O O . SER A 1 84 ? -11.350 -4.801 12.531 1.00 93.12 84 SER A O 1
ATOM 652 N N . SER A 1 85 ? -13.224 -5.316 13.646 1.00 91.38 85 SER A N 1
ATOM 653 C CA . SER A 1 85 ? -12.645 -5.205 14.987 1.00 91.38 85 SER A CA 1
ATOM 654 C C . SER A 1 85 ? -12.474 -6.614 15.552 1.00 91.38 85 SER A C 1
ATOM 656 O O . SER A 1 85 ? -13.343 -7.470 15.371 1.00 91.38 85 SER A O 1
ATOM 658 N N . THR A 1 86 ? -11.332 -6.852 16.184 1.00 90.81 86 THR A N 1
ATOM 659 C CA . THR A 1 86 ? -10.924 -8.131 16.769 1.00 90.81 86 THR A CA 1
ATOM 660 C C . THR A 1 86 ? -10.511 -7.915 18.222 1.00 90.81 86 THR A C 1
ATOM 662 O O . THR A 1 86 ? -10.237 -6.785 18.621 1.00 90.81 86 THR A O 1
ATOM 665 N N . ASP A 1 87 ? -10.365 -8.995 18.990 1.00 88.56 87 ASP A N 1
ATOM 666 C CA . ASP A 1 87 ? -9.882 -8.929 20.379 1.00 88.56 87 ASP A CA 1
ATOM 667 C C . ASP A 1 87 ? -8.470 -8.318 20.507 1.00 88.56 87 ASP A C 1
ATOM 669 O O . ASP A 1 87 ? -8.082 -7.877 21.584 1.00 88.56 87 ASP A O 1
ATOM 673 N N . ASN A 1 88 ? -7.696 -8.296 19.414 1.00 87.81 88 ASN A N 1
ATOM 674 C CA . ASN A 1 88 ? -6.322 -7.786 19.376 1.00 87.81 88 ASN A CA 1
ATOM 675 C C . ASN A 1 88 ? -6.207 -6.402 18.710 1.00 87.81 88 ASN A C 1
ATOM 677 O O . ASN A 1 88 ? -5.094 -5.950 18.450 1.00 87.81 88 ASN A O 1
ATOM 681 N N . GLY A 1 89 ? -7.334 -5.762 18.383 1.00 91.44 89 GLY A N 1
ATOM 682 C CA . GLY A 1 89 ? -7.375 -4.452 17.739 1.00 91.44 89 GLY A CA 1
ATOM 683 C C . GLY A 1 89 ? -8.128 -4.444 16.411 1.00 91.44 89 GLY A C 1
ATOM 684 O O . GLY A 1 89 ? -9.003 -5.270 16.132 1.00 91.44 89 GLY A O 1
ATOM 685 N N . VAL A 1 90 ? -7.789 -3.473 15.576 1.00 93.56 90 VAL A N 1
ATOM 686 C CA . VAL A 1 90 ? -8.430 -3.160 14.303 1.00 93.56 90 VAL A CA 1
ATOM 687 C C . VAL A 1 90 ? -7.776 -3.955 13.181 1.00 93.56 90 VAL A C 1
ATOM 689 O O . VAL A 1 90 ? -6.616 -3.738 12.836 1.00 93.56 90 VAL A O 1
ATOM 692 N N . GLU A 1 91 ? -8.535 -4.858 12.567 1.00 95.56 91 GLU A N 1
ATOM 693 C CA . GLU A 1 91 ? -8.101 -5.553 11.365 1.00 95.56 91 GLU A CA 1
ATOM 694 C C . GLU A 1 91 ? -8.285 -4.648 10.147 1.00 95.56 91 GLU A C 1
ATOM 696 O O . GLU A 1 91 ? -9.392 -4.217 9.798 1.00 95.56 91 GLU A O 1
ATOM 701 N N . LEU A 1 92 ? -7.180 -4.412 9.458 1.00 95.56 92 LEU A N 1
ATOM 702 C CA . LEU A 1 92 ? -7.090 -3.618 8.255 1.00 95.56 92 LEU A CA 1
ATOM 703 C C . LEU A 1 92 ? -6.785 -4.508 7.057 1.00 95.56 92 LEU A C 1
ATOM 705 O O . LEU A 1 92 ? -5.937 -5.392 7.123 1.00 95.56 92 LEU A O 1
ATOM 709 N N . LYS A 1 93 ? -7.441 -4.253 5.924 1.00 96.25 93 LYS A N 1
ATOM 710 C CA . LYS A 1 93 ? -7.260 -5.033 4.694 1.00 96.25 93 LYS A CA 1
ATOM 711 C C . LYS A 1 93 ? -6.719 -4.180 3.562 1.00 96.25 93 LYS A C 1
ATOM 713 O O . LYS A 1 93 ? -7.296 -3.155 3.204 1.00 96.25 93 LYS A O 1
ATOM 718 N N . CYS A 1 94 ? -5.628 -4.632 2.953 1.00 94.88 94 CYS A N 1
ATOM 719 C CA . CYS A 1 94 ? -5.020 -3.961 1.817 1.00 94.88 94 CYS A CA 1
ATOM 720 C C . CYS A 1 94 ? -5.923 -4.072 0.584 1.00 94.88 94 CYS A C 1
ATOM 722 O O . CYS A 1 94 ? -6.257 -5.171 0.139 1.00 94.88 94 CYS A O 1
ATOM 724 N N . ARG A 1 95 ? -6.254 -2.938 -0.037 1.00 91.62 95 ARG A N 1
ATOM 725 C CA . ARG A 1 95 ? -7.100 -2.880 -1.243 1.00 91.62 95 ARG A CA 1
ATOM 726 C C . ARG A 1 95 ? -6.446 -3.442 -2.511 1.00 91.62 95 ARG A C 1
ATOM 728 O O . ARG A 1 95 ? -7.111 -3.558 -3.532 1.00 91.62 95 ARG A O 1
ATOM 735 N N . ILE A 1 96 ? -5.144 -3.730 -2.467 1.00 92.38 96 ILE A N 1
ATOM 736 C CA . ILE A 1 96 ? -4.350 -4.152 -3.629 1.00 92.38 96 ILE A CA 1
ATOM 737 C C . ILE A 1 96 ? -4.099 -5.660 -3.593 1.00 92.38 96 ILE A C 1
ATOM 739 O O . ILE A 1 96 ? -4.401 -6.349 -4.561 1.00 92.38 96 ILE A O 1
ATOM 743 N N . CYS A 1 97 ? -3.560 -6.175 -2.483 1.00 94.81 97 CYS A N 1
ATOM 744 C CA . CYS A 1 97 ? -3.186 -7.586 -2.350 1.00 94.81 97 CYS A CA 1
ATOM 745 C C . CYS A 1 97 ? -4.134 -8.410 -1.468 1.00 94.81 97 CYS A C 1
ATOM 747 O O . CYS A 1 97 ? -3.929 -9.612 -1.342 1.00 94.81 97 CYS A O 1
ATOM 749 N N . ASN A 1 98 ? -5.145 -7.793 -0.845 1.00 95.69 98 ASN A N 1
ATOM 750 C CA . ASN A 1 98 ? -6.029 -8.410 0.155 1.00 95.69 98 ASN A CA 1
ATOM 751 C C . ASN A 1 98 ? -5.344 -8.917 1.436 1.00 95.69 98 ASN A C 1
ATOM 753 O O . ASN A 1 98 ? -6.038 -9.498 2.269 1.00 95.69 98 ASN A O 1
ATOM 757 N N . GLY A 1 99 ? -4.040 -8.683 1.612 1.00 96.56 99 GLY A N 1
ATOM 758 C CA . GLY A 1 99 ? -3.342 -8.955 2.869 1.00 96.56 99 GLY A CA 1
ATOM 759 C C . GLY A 1 99 ? -3.924 -8.131 4.015 1.00 96.56 99 GLY A C 1
ATOM 760 O O . GLY A 1 99 ? -4.407 -7.017 3.786 1.00 96.56 99 GLY A O 1
ATOM 761 N N . THR A 1 100 ? -3.896 -8.690 5.218 1.00 97.00 100 THR A N 1
ATOM 762 C CA . THR A 1 100 ? -4.428 -8.058 6.423 1.00 97.00 100 THR A CA 1
ATOM 763 C C . THR A 1 100 ? -3.326 -7.767 7.430 1.00 97.00 100 THR A C 1
ATOM 765 O O . THR A 1 100 ? -2.346 -8.504 7.520 1.00 97.00 100 THR A O 1
ATOM 768 N N . GLU A 1 101 ? -3.498 -6.680 8.170 1.00 96.50 101 GLU A N 1
ATOM 769 C CA . GLU A 1 101 ? -2.664 -6.285 9.306 1.00 96.50 101 GLU A CA 1
ATOM 770 C C . GLU A 1 101 ? -3.595 -5.924 10.467 1.00 96.50 101 GLU A C 1
ATOM 772 O O . GLU A 1 101 ? -4.721 -5.478 10.238 1.00 96.50 101 GLU A O 1
ATOM 777 N N . ILE A 1 102 ? -3.157 -6.163 11.701 1.00 96.06 102 ILE A N 1
ATOM 778 C CA . ILE A 1 102 ? -3.908 -5.799 12.904 1.00 96.06 102 ILE A CA 1
ATOM 779 C C . ILE A 1 102 ? -3.110 -4.725 13.622 1.00 96.06 102 ILE A C 1
ATOM 781 O O . ILE A 1 102 ? -1.928 -4.930 13.892 1.00 96.06 102 ILE A O 1
ATOM 785 N N . HIS A 1 103 ? -3.775 -3.614 13.918 1.00 95.50 103 HIS A N 1
ATOM 786 C CA . HIS A 1 103 ? -3.224 -2.514 14.697 1.00 95.50 103 HIS A CA 1
ATOM 787 C C . HIS A 1 103 ? -4.174 -2.143 15.823 1.00 95.50 103 HIS A C 1
ATOM 789 O O . HIS A 1 103 ? -5.390 -2.167 15.633 1.00 95.50 103 HIS A O 1
ATOM 795 N N . THR A 1 104 ? -3.644 -1.777 16.984 1.00 95.12 104 THR A N 1
ATOM 796 C CA . THR A 1 104 ? -4.494 -1.220 18.048 1.00 95.12 104 THR A CA 1
ATOM 797 C C . THR A 1 104 ? -4.977 0.171 17.655 1.00 95.12 104 THR A C 1
ATOM 799 O O . THR A 1 104 ? -4.369 0.844 16.813 1.00 95.12 104 THR A O 1
ATOM 802 N N . ALA A 1 105 ? -6.068 0.637 18.260 1.00 92.81 105 ALA A N 1
ATOM 803 C CA . ALA A 1 105 ? -6.508 2.007 18.025 1.00 92.81 105 ALA A CA 1
ATOM 804 C C . ALA A 1 105 ? -5.424 3.013 18.452 1.00 92.81 105 ALA A C 1
ATOM 806 O O . ALA A 1 105 ? -5.149 3.960 17.720 1.00 92.81 105 ALA A O 1
ATOM 807 N N . SER A 1 106 ? -4.728 2.732 19.559 1.00 93.38 106 SER A N 1
ATOM 808 C CA . SER A 1 106 ? -3.591 3.531 20.040 1.00 93.38 106 SER A CA 1
ATOM 809 C C . SER A 1 106 ? -2.456 3.632 19.008 1.00 93.38 106 SER A C 1
ATOM 811 O O . SER A 1 106 ? -1.933 4.717 18.768 1.00 93.38 106 SER A O 1
ATOM 813 N N . GLU A 1 107 ? -2.098 2.533 18.334 1.00 95.44 107 GLU A N 1
ATOM 814 C CA . GLU A 1 107 ? -1.088 2.556 17.264 1.00 95.44 107 GLU A CA 1
ATOM 815 C C . GLU A 1 107 ? -1.528 3.429 16.081 1.00 95.44 107 GLU A C 1
ATOM 817 O O . GLU A 1 107 ? -0.729 4.190 15.533 1.00 95.44 107 GLU A O 1
ATOM 822 N N . LEU A 1 108 ? -2.804 3.356 15.691 1.00 94.44 108 LEU A N 1
ATOM 823 C CA . LEU A 1 108 ? -3.349 4.186 14.612 1.00 94.44 108 LEU A CA 1
ATOM 824 C C . LEU A 1 108 ? -3.398 5.673 14.995 1.00 94.44 108 LEU A C 1
ATOM 826 O O . LEU A 1 108 ? -3.179 6.528 14.134 1.00 94.44 108 LEU A O 1
ATOM 830 N N . GLU A 1 109 ? -3.634 5.992 16.270 1.00 93.25 109 GLU A N 1
ATOM 831 C CA . GLU A 1 109 ? -3.539 7.358 16.795 1.00 93.25 109 GLU A CA 1
ATOM 832 C C . GLU A 1 109 ? -2.105 7.896 16.733 1.00 93.25 109 GLU A C 1
ATOM 834 O O . GLU A 1 109 ? -1.901 9.039 16.327 1.00 93.25 109 GLU A O 1
ATOM 839 N N . GLU A 1 110 ? -1.099 7.082 17.058 1.00 94.12 110 GLU A N 1
ATOM 840 C CA . GLU A 1 110 ? 0.313 7.478 16.947 1.00 94.12 110 GLU A CA 1
ATOM 841 C C . GLU A 1 110 ? 0.757 7.679 15.490 1.00 94.12 110 GLU A C 1
ATOM 843 O O . GLU A 1 110 ? 1.621 8.510 15.197 1.00 94.12 110 GLU A O 1
ATOM 848 N N . MET A 1 111 ? 0.157 6.938 14.554 1.00 94.50 111 MET A N 1
ATOM 849 C CA . MET A 1 111 ? 0.380 7.112 13.118 1.00 94.50 111 MET A CA 1
ATOM 850 C C . MET A 1 111 ? -0.306 8.358 12.550 1.00 94.50 111 MET A C 1
ATOM 852 O O . MET A 1 111 ? 0.081 8.825 11.472 1.00 94.50 111 MET A O 1
ATOM 856 N N . TRP A 1 112 ? -1.323 8.887 13.232 1.00 93.94 112 TRP A N 1
ATOM 857 C CA . TRP A 1 112 ? -2.062 10.052 12.775 1.00 93.94 112 TRP A CA 1
ATOM 858 C C . TRP A 1 112 ? -1.192 11.314 12.794 1.00 93.94 112 TRP A C 1
ATOM 860 O O . TRP A 1 112 ? -0.556 11.665 13.785 1.00 93.94 112 TRP A O 1
ATOM 870 N N . SER A 1 113 ? -1.217 12.056 11.686 1.00 94.31 113 SER A N 1
ATOM 871 C CA . SER A 1 113 ? -0.593 13.373 11.569 1.00 94.31 113 SER A CA 1
ATOM 872 C C . SER A 1 113 ? -1.560 14.349 10.918 1.00 94.31 113 SER A C 1
ATOM 874 O O . SER A 1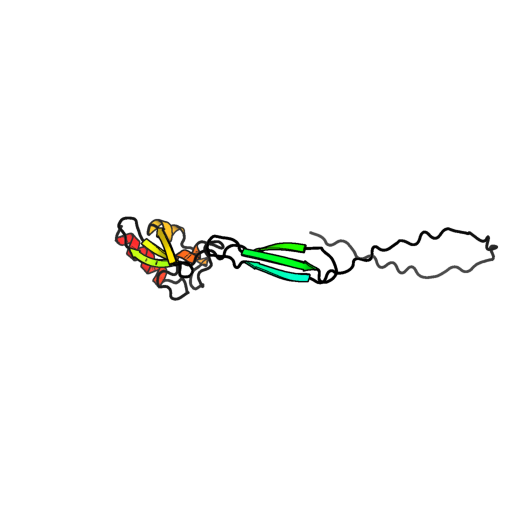 113 ? -2.267 14.005 9.968 1.00 94.31 113 SER A O 1
ATOM 876 N N . ILE A 1 114 ? -1.543 15.602 11.380 1.00 93.50 114 ILE A N 1
ATOM 877 C CA . ILE A 1 114 ? -2.322 16.684 10.769 1.00 93.50 114 ILE A CA 1
ATOM 878 C C . ILE A 1 114 ? -1.951 16.907 9.295 1.00 93.50 114 ILE A C 1
ATOM 880 O O . ILE A 1 114 ? -2.799 17.333 8.516 1.00 93.50 114 ILE A O 1
ATOM 884 N N . ASP A 1 115 ? -0.728 16.549 8.891 1.00 95.06 115 ASP A N 1
ATOM 885 C CA . ASP A 1 115 ? -0.263 16.638 7.501 1.00 95.06 115 ASP A CA 1
ATOM 886 C C . ASP A 1 115 ? -1.033 15.704 6.557 1.00 95.06 115 ASP A C 1
ATOM 888 O O . ASP A 1 115 ? -1.030 15.906 5.343 1.00 95.06 115 ASP A O 1
ATOM 892 N N . TYR A 1 116 ? -1.690 14.675 7.100 1.00 95.00 116 TYR A N 1
ATOM 893 C CA . TYR A 1 116 ? -2.493 13.733 6.326 1.00 95.00 116 TYR A CA 1
ATOM 894 C C . TYR A 1 116 ? -3.953 14.177 6.198 1.00 95.00 116 TYR A C 1
ATOM 896 O O . TYR A 1 116 ? -4.674 13.665 5.339 1.00 95.00 116 TYR A O 1
ATOM 904 N N . ALA A 1 117 ? -4.401 15.146 6.998 1.00 95.25 117 ALA A N 1
ATOM 905 C CA . ALA A 1 117 ? -5.789 15.580 7.005 1.00 95.25 117 ALA A CA 1
ATOM 906 C C . ALA A 1 117 ? -6.201 16.217 5.666 1.00 95.25 117 ALA A C 1
ATOM 908 O O . ALA A 1 117 ? -5.551 17.123 5.147 1.00 95.25 117 ALA A O 1
ATOM 909 N N . ASN A 1 118 ? -7.342 15.777 5.139 1.00 95.94 118 ASN A N 1
ATOM 910 C CA . ASN A 1 118 ? -7.897 16.136 3.833 1.00 95.94 118 ASN A CA 1
ATOM 911 C C . ASN A 1 118 ? -6.978 15.791 2.652 1.00 95.94 118 ASN A C 1
ATOM 913 O O . ASN A 1 118 ? -7.014 16.459 1.616 1.00 95.94 118 ASN A O 1
ATOM 917 N N . THR A 1 119 ? -6.160 14.748 2.795 1.00 96.12 119 THR A N 1
ATOM 918 C CA . THR A 1 119 ? -5.288 14.256 1.725 1.00 96.12 119 THR A CA 1
ATOM 919 C C . THR A 1 119 ? -5.647 12.828 1.342 1.00 96.12 119 THR A C 1
ATOM 921 O O . THR A 1 119 ? -6.274 12.095 2.108 1.00 96.12 119 THR A O 1
ATOM 924 N N . ALA A 1 120 ? -5.262 12.429 0.132 1.00 95.81 120 ALA A N 1
ATOM 925 C CA . ALA A 1 120 ? -5.357 11.033 -0.259 1.00 95.81 120 ALA A CA 1
ATOM 926 C C . ALA A 1 120 ? -4.284 10.209 0.479 1.00 95.81 120 ALA A C 1
ATOM 928 O O . ALA A 1 120 ? -3.132 10.655 0.548 1.00 95.81 120 ALA A O 1
ATOM 929 N N . PRO A 1 121 ? -4.613 8.999 0.967 1.00 94.31 121 PRO A N 1
ATOM 930 C CA . PRO A 1 121 ? -3.636 8.120 1.590 1.00 94.31 121 PRO A CA 1
ATOM 931 C C . PRO A 1 121 ? -2.515 7.788 0.606 1.00 94.31 121 PRO A C 1
ATOM 933 O O . PRO A 1 121 ? -2.739 7.397 -0.546 1.00 94.31 121 PRO A O 1
ATOM 936 N N . SER A 1 122 ? -1.285 7.931 1.076 1.00 94.69 122 SER A N 1
ATOM 937 C CA . SER A 1 122 ? -0.098 7.443 0.386 1.00 94.69 122 SER A CA 1
ATOM 938 C C . SER A 1 122 ? 0.114 5.961 0.685 1.00 94.69 122 SER A C 1
ATOM 940 O O . SER A 1 122 ? -0.471 5.383 1.597 1.00 94.69 122 SER A O 1
ATOM 942 N N . ARG A 1 123 ? 0.960 5.315 -0.112 1.00 92.75 123 ARG A N 1
ATOM 943 C CA . ARG A 1 123 ? 1.340 3.913 0.100 1.00 92.75 123 ARG A CA 1
ATOM 944 C C . ARG A 1 123 ? 2.237 3.802 1.333 1.00 92.75 123 ARG A C 1
ATOM 946 O O . ARG A 1 123 ? 3.053 4.696 1.550 1.00 92.75 123 ARG A O 1
ATOM 953 N N . THR A 1 124 ? 2.150 2.698 2.079 1.00 90.75 124 THR A N 1
ATOM 954 C CA . THR A 1 124 ? 2.872 2.520 3.361 1.00 90.75 124 THR A CA 1
ATOM 955 C C . THR A 1 124 ? 4.395 2.665 3.276 1.00 90.75 124 THR A C 1
ATOM 957 O O . THR A 1 124 ? 5.034 3.042 4.248 1.00 90.75 124 THR A O 1
ATOM 960 N N . PHE A 1 125 ? 5.001 2.463 2.101 1.00 85.19 125 PHE A N 1
ATOM 961 C CA . PHE A 1 125 ? 6.433 2.726 1.892 1.00 85.19 125 PHE A CA 1
ATOM 962 C C . PHE A 1 125 ? 6.797 4.225 1.926 1.00 85.19 125 PHE A C 1
ATOM 964 O O . PHE A 1 125 ? 7.954 4.589 2.105 1.00 85.19 125 PHE A O 1
ATOM 971 N N . THR A 1 126 ? 5.823 5.110 1.702 1.00 88.00 126 THR A N 1
ATOM 972 C CA . THR A 1 126 ? 6.026 6.566 1.690 1.00 88.00 126 THR A CA 1
ATOM 973 C C . THR A 1 126 ? 5.850 7.163 3.079 1.00 88.00 126 THR A C 1
ATOM 975 O O . THR A 1 126 ? 6.641 8.011 3.482 1.00 88.00 126 THR A O 1
ATOM 978 N N . ASN A 1 127 ? 4.788 6.763 3.779 1.00 92.31 127 ASN A N 1
ATOM 979 C CA . ASN A 1 127 ? 4.443 7.206 5.127 1.00 92.31 127 ASN A CA 1
ATOM 980 C C . ASN A 1 127 ? 3.272 6.365 5.680 1.00 92.31 127 ASN A C 1
ATOM 982 O O . ASN A 1 127 ? 2.735 5.499 4.986 1.00 92.31 127 ASN A O 1
ATOM 986 N N . ASN A 1 128 ? 2.824 6.680 6.897 1.00 94.31 128 ASN A N 1
ATOM 987 C CA . ASN A 1 128 ? 1.778 5.926 7.594 1.00 94.31 128 ASN A CA 1
ATOM 988 C C . ASN A 1 128 ? 0.344 6.290 7.172 1.00 94.31 128 ASN A C 1
ATOM 990 O O . ASN A 1 128 ? -0.606 5.649 7.610 1.00 94.31 128 ASN A O 1
ATOM 994 N N . SER A 1 129 ? 0.151 7.272 6.286 1.00 94.62 129 SER A N 1
ATOM 995 C CA . SER A 1 129 ? -1.193 7.686 5.854 1.00 94.62 129 SER A CA 1
ATOM 996 C C . SER A 1 129 ? -1.979 6.556 5.169 1.00 94.62 129 SER A C 1
ATOM 998 O O . SER A 1 129 ? -3.206 6.554 5.184 1.00 94.62 129 SER A O 1
ATOM 1000 N N . GLY A 1 130 ? -1.285 5.538 4.647 1.00 94.25 130 GLY A N 1
ATOM 1001 C CA . GLY A 1 130 ? -1.887 4.337 4.065 1.00 94.25 130 GLY A CA 1
ATOM 1002 C C . GLY A 1 130 ? -2.741 3.498 5.019 1.00 94.25 130 GLY A C 1
ATOM 1003 O O . GLY A 1 130 ? -3.465 2.636 4.527 1.00 94.25 130 GLY A O 1
ATOM 1004 N N . TYR A 1 131 ? -2.670 3.741 6.331 1.00 95.75 131 TYR A N 1
ATOM 1005 C CA . TYR A 1 131 ? -3.473 3.079 7.367 1.00 95.75 131 TYR A CA 1
ATOM 1006 C C . TYR A 1 131 ? -4.721 3.870 7.787 1.00 95.75 131 TYR A C 1
ATOM 1008 O O . TYR A 1 131 ? -5.583 3.332 8.475 1.00 95.75 131 TYR A O 1
ATOM 1016 N N . LEU A 1 132 ? -4.822 5.141 7.390 1.00 95.75 132 LEU A N 1
ATOM 1017 C CA . LEU A 1 132 ? -5.726 6.110 8.018 1.00 95.75 132 LEU A CA 1
ATOM 1018 C C . LEU A 1 132 ? -6.977 6.433 7.183 1.00 95.75 132 LEU A C 1
ATOM 1020 O O . LEU A 1 132 ? -7.779 7.257 7.600 1.00 95.75 132 LEU A O 1
ATOM 1024 N N . ASP A 1 133 ? -7.152 5.807 6.016 1.00 94.44 133 ASP A N 1
ATOM 1025 C CA . ASP A 1 133 ? -8.382 5.860 5.201 1.00 94.44 133 ASP A CA 1
ATOM 1026 C C . ASP A 1 133 ? -9.303 4.700 5.609 1.00 94.44 133 ASP A C 1
ATOM 1028 O O . ASP A 1 133 ? -9.456 3.697 4.904 1.00 94.44 133 ASP A O 1
ATOM 1032 N N . LEU A 1 134 ? -9.838 4.787 6.828 1.00 92.50 134 LEU A N 1
ATOM 1033 C CA . LEU A 1 134 ? -10.569 3.694 7.466 1.00 92.50 134 LEU A CA 1
ATOM 1034 C C . LEU A 1 134 ? -11.902 3.424 6.782 1.00 92.50 134 LEU A C 1
ATOM 1036 O O . LEU A 1 134 ? -12.264 2.259 6.608 1.00 92.50 134 LEU A O 1
ATOM 1040 N N . ASP A 1 135 ? -12.615 4.467 6.355 1.00 90.75 135 ASP A N 1
ATOM 1041 C CA . ASP A 1 135 ? -13.885 4.291 5.651 1.00 90.75 135 ASP A CA 1
ATOM 1042 C C . ASP A 1 135 ? -13.709 3.955 4.153 1.00 90.75 135 ASP A C 1
ATOM 1044 O O . ASP A 1 135 ? -14.673 3.564 3.484 1.00 90.75 135 ASP A O 1
ATOM 1048 N N . GLY A 1 136 ? -12.474 4.041 3.643 1.00 90.31 136 GLY A N 1
ATOM 1049 C CA . GLY A 1 136 ? -12.091 3.674 2.285 1.00 90.31 136 GLY A CA 1
ATOM 1050 C C . GLY A 1 136 ? -12.597 4.639 1.213 1.00 90.31 136 GLY A C 1
ATOM 1051 O O . GLY A 1 136 ? -12.730 4.234 0.051 1.00 90.31 136 GLY A O 1
ATOM 1052 N N . ASN A 1 137 ? -12.924 5.882 1.580 1.00 91.81 137 ASN A N 1
ATOM 1053 C CA . ASN A 1 137 ? -13.386 6.907 0.646 1.00 91.81 137 ASN A CA 1
ATOM 1054 C C . ASN A 1 137 ? -12.234 7.527 -0.178 1.00 91.81 137 ASN A C 1
ATOM 1056 O O . ASN A 1 137 ? -12.491 8.226 -1.163 1.00 91.81 137 ASN A O 1
ATOM 1060 N N . GLY A 1 138 ? -10.975 7.237 0.176 1.00 93.44 138 GLY A N 1
ATOM 1061 C CA . GLY A 1 138 ? -9.784 7.728 -0.514 1.00 93.44 138 GLY A CA 1
ATOM 1062 C C . GLY A 1 138 ? -9.301 9.103 -0.051 1.00 93.44 138 GLY A C 1
ATOM 1063 O O . GLY A 1 138 ? -8.442 9.684 -0.718 1.00 93.44 138 GLY A O 1
ATOM 1064 N N . ILE A 1 139 ? -9.837 9.631 1.048 1.00 94.81 139 ILE A N 1
ATOM 1065 C CA . ILE A 1 139 ? -9.499 10.921 1.652 1.00 94.81 139 ILE A CA 1
ATOM 1066 C C . ILE A 1 139 ? -9.512 10.769 3.171 1.00 94.81 139 ILE A C 1
ATOM 1068 O O . ILE A 1 139 ? -10.568 10.661 3.788 1.00 94.81 139 ILE A O 1
ATOM 1072 N N . ILE A 1 140 ? -8.339 10.911 3.774 1.00 96.12 140 ILE A N 1
ATOM 1073 C CA . ILE A 1 140 ? -8.169 10.883 5.224 1.00 96.12 140 ILE A CA 1
ATOM 1074 C C . ILE A 1 140 ? -8.746 12.170 5.803 1.00 96.12 140 ILE A C 1
ATOM 1076 O O . ILE A 1 140 ? -8.244 13.257 5.517 1.00 96.12 140 ILE A O 1
ATOM 1080 N N . ASN A 1 141 ? -9.801 12.091 6.606 1.00 94.94 141 ASN A N 1
ATOM 1081 C CA . ASN A 1 141 ? -10.427 13.274 7.190 1.00 94.94 141 ASN A CA 1
ATOM 1082 C C . ASN A 1 141 ? -10.960 13.025 8.611 1.00 94.94 141 ASN A C 1
ATOM 1084 O O . ASN A 1 141 ? -10.676 12.016 9.250 1.00 94.94 141 ASN A O 1
ATOM 1088 N N . ALA A 1 142 ? -11.717 13.991 9.137 1.00 94.88 142 ALA A N 1
ATOM 1089 C CA . ALA A 1 142 ? -12.254 13.939 10.494 1.00 94.88 142 ALA A CA 1
ATOM 1090 C C . ALA A 1 142 ? -13.127 12.701 10.763 1.00 94.88 142 ALA A C 1
ATOM 1092 O O . ALA A 1 142 ? -13.212 12.262 11.906 1.00 94.88 142 ALA A O 1
ATOM 1093 N N . LYS A 1 143 ? -13.768 12.132 9.734 1.00 94.69 143 LYS A N 1
ATOM 1094 C CA . LYS A 1 143 ? -14.560 10.908 9.864 1.00 94.69 143 LYS A CA 1
ATOM 1095 C C . LYS A 1 143 ? -13.678 9.690 10.136 1.00 94.69 143 LYS A C 1
ATOM 1097 O O . LYS A 1 143 ? -14.029 8.896 11.003 1.00 94.69 143 LYS A O 1
ATOM 1102 N N . ASP A 1 144 ? -12.539 9.573 9.458 1.00 95.19 144 ASP A N 1
ATOM 1103 C CA . ASP A 1 144 ? -11.581 8.492 9.702 1.00 95.19 144 ASP A CA 1
ATOM 1104 C C . ASP A 1 144 ? -10.966 8.614 11.091 1.00 95.19 144 ASP A C 1
ATOM 1106 O O . ASP A 1 144 ? -10.935 7.646 11.843 1.00 95.19 144 ASP A O 1
ATOM 1110 N N . TYR A 1 145 ? -10.581 9.830 11.483 1.00 94.12 145 TYR A N 1
ATOM 1111 C CA . TYR A 1 145 ? -10.096 10.082 12.837 1.00 94.12 145 TYR A CA 1
ATOM 1112 C C . TYR A 1 145 ? -11.146 9.728 13.898 1.00 94.12 145 TYR A C 1
ATOM 1114 O O . TYR A 1 145 ? -10.848 9.030 14.862 1.00 94.12 145 TYR A O 1
ATOM 1122 N N . ALA A 1 146 ? -12.403 10.141 13.707 1.00 93.81 146 ALA A N 1
ATOM 1123 C CA . ALA A 1 146 ? -13.489 9.766 14.610 1.00 93.81 146 ALA A CA 1
ATOM 1124 C C . ALA A 1 146 ? -13.684 8.243 14.681 1.00 93.81 146 ALA A C 1
ATOM 1126 O O . ALA A 1 146 ? -14.029 7.725 15.741 1.00 93.81 146 ALA A O 1
ATOM 1127 N N . MET A 1 147 ? -13.433 7.528 13.581 1.00 92.50 147 MET A N 1
ATOM 1128 C CA . MET A 1 147 ? -13.463 6.071 13.557 1.00 92.50 147 MET A CA 1
ATOM 1129 C C . MET A 1 147 ? -12.341 5.474 14.417 1.00 92.50 147 MET A C 1
ATOM 1131 O O . MET A 1 147 ? -12.645 4.605 15.229 1.00 92.50 147 MET A O 1
ATOM 1135 N N . ILE A 1 148 ? -11.105 5.990 14.341 1.00 93.12 148 ILE A N 1
ATOM 1136 C CA . ILE A 1 148 ? -9.992 5.591 15.231 1.00 93.12 148 ILE A CA 1
ATOM 1137 C C . ILE A 1 148 ? -10.396 5.756 16.701 1.00 93.12 148 ILE A C 1
ATOM 1139 O O . ILE A 1 148 ? -10.376 4.789 17.457 1.00 93.12 148 ILE A O 1
ATOM 1143 N N . ILE A 1 149 ? -10.861 6.950 17.082 1.00 92.12 149 ILE A N 1
ATOM 1144 C CA . ILE A 1 149 ? -11.249 7.243 18.472 1.00 92.12 149 ILE A CA 1
ATOM 1145 C C . ILE A 1 149 ? -12.416 6.357 18.933 1.00 92.12 149 ILE A C 1
ATOM 1147 O O . ILE A 1 149 ? -12.459 5.912 20.079 1.00 92.12 149 ILE A O 1
ATOM 1151 N N . SER A 1 150 ? -13.376 6.073 18.047 1.00 90.50 150 SER A N 1
ATOM 1152 C CA . SER A 1 150 ? -14.494 5.179 18.374 1.00 90.50 150 SER A CA 1
ATOM 1153 C C . SER A 1 150 ? -14.048 3.739 18.620 1.00 90.50 150 SER A C 1
ATOM 1155 O O . SER A 1 150 ? -14.698 3.031 19.383 1.00 90.50 150 SER A O 1
ATOM 1157 N N . LEU A 1 151 ? -12.955 3.315 17.981 1.00 86.94 151 LEU A N 1
ATOM 1158 C CA . LEU A 1 151 ? -12.365 1.995 18.164 1.00 86.94 151 LEU A CA 1
ATOM 1159 C C . LEU A 1 151 ? -11.553 1.947 19.465 1.00 86.94 151 LEU A C 1
ATOM 1161 O O . LEU A 1 151 ? -11.696 0.974 20.195 1.00 86.94 151 LEU A O 1
ATOM 1165 N N . ALA A 1 152 ? -10.834 3.021 19.815 1.00 81.00 152 ALA A N 1
ATOM 1166 C CA . ALA A 1 152 ? -10.111 3.147 21.087 1.00 81.00 152 ALA A CA 1
ATOM 1167 C C . ALA A 1 152 ? -11.032 3.075 22.314 1.00 81.00 152 ALA A C 1
ATOM 1169 O O . ALA A 1 152 ? -10.660 2.531 23.345 1.00 81.00 152 ALA A O 1
AT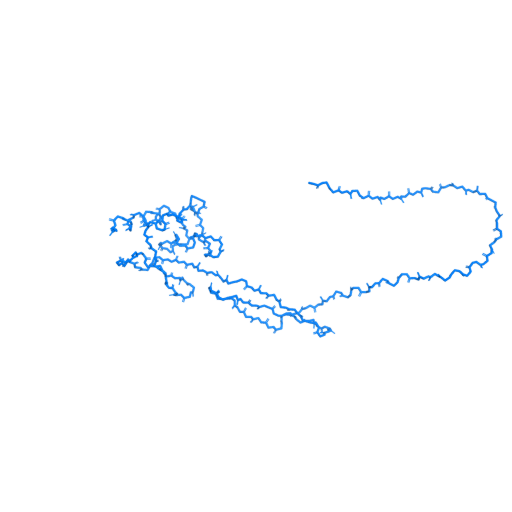OM 1170 N N . GLY A 1 153 ? -12.261 3.592 22.213 1.00 68.94 153 GLY A N 1
ATOM 1171 C CA . GLY A 1 153 ? -13.246 3.513 23.298 1.00 68.94 153 GLY A CA 1
ATOM 1172 C C . GLY A 1 153 ? -13.833 2.115 23.549 1.00 68.94 153 GLY A C 1
ATOM 1173 O O . GLY A 1 153 ? -14.592 1.960 24.506 1.00 68.94 153 GLY A O 1
ATOM 1174 N N . ASN A 1 154 ? -13.530 1.133 22.692 1.00 60.56 154 ASN A N 1
ATOM 1175 C CA . ASN A 1 154 ? -13.946 -0.265 22.846 1.00 60.56 154 ASN A CA 1
ATOM 1176 C C . ASN A 1 154 ? -12.805 -1.184 23.334 1.00 60.56 154 ASN A C 1
ATOM 1178 O O . ASN A 1 154 ? -13.055 -2.378 23.504 1.00 60.56 154 ASN A O 1
ATOM 1182 N N . GLU A 1 155 ? -11.591 -0.652 23.516 1.00 56.59 155 GLU A N 1
ATOM 1183 C CA . GLU A 1 155 ? -10.423 -1.336 24.106 1.00 56.59 155 GLU A CA 1
ATOM 1184 C C . GLU A 1 155 ? -10.407 -1.166 25.639 1.00 56.59 155 GLU A C 1
ATOM 1186 O O . GLU A 1 155 ? -10.041 -2.142 26.336 1.00 56.59 155 GLU A O 1
#

Radius of gyration: 32.11 Å; chains: 1; bounding box: 76×53×67 Å

Foldseek 3Di:
DDDDDDDDDDDDDDDDDDDDDDDPPPDPPPDPPDPPPDDFDKDFPDWAPAAQQRWIKTKIATPPDRDIDMDIGDHQAFQWEFDDADPQATWIAGPGPRDIDGDHLVRVVVQDDPVQAQAFQGHVVVGSSSHQNHVVPRGRHPVSVVVSVVRNVVD

Secondary structure (DSSP, 8-state):
--------------------------------------PPPEEEEEEE---SSS-EEEEEEESSSS-EEEEEE------EEEEEEETTEEEEEETTT--EEEE-HHHHHHH--GGGTTBPPPPTTT-GGGG---S-SSSB-HHHHHHHHHHHTT-

pLDDT: mean 82.58, std 20.68, range [32.09, 98.56]

Sequence (155 aa):
MKRKRIIISAFVCALLCAGFSIAAFAGDYDTPVVPIHTVHSYYILESTAPTCTEPGSKTYKCRKCTSSYTEDVQPLGHMFKFNSSTDNGVELKCRICNGTEIHTASELEEMWSIDYANTAPSRTFTNNSGYLDLDGNGIINAKDYAMIISLAGNE